Protein AF-A0ABF7PLX3-F1 (afdb_monomer_lite)

Structure (mmCIF, N/CA/C/O backbone):
data_AF-A0ABF7PLX3-F1
#
_entry.id   AF-A0ABF7PLX3-F1
#
loop_
_atom_site.group_PDB
_atom_site.id
_atom_site.type_symbol
_atom_site.label_atom_id
_atom_site.label_alt_id
_atom_site.label_comp_id
_atom_site.label_asym_id
_atom_site.label_entity_id
_atom_site.label_seq_id
_atom_site.pdbx_PDB_ins_code
_atom_site.Cartn_x
_atom_site.Cartn_y
_atom_site.Cartn_z
_atom_site.occupancy
_atom_site.B_iso_or_equiv
_atom_site.auth_seq_id
_atom_site.auth_comp_id
_atom_site.auth_asym_id
_atom_site.auth_atom_id
_atom_site.pdbx_PDB_model_num
ATOM 1 N N . MET A 1 1 ? -15.057 -8.136 9.875 1.00 91.12 1 MET A N 1
ATOM 2 C CA . MET A 1 1 ? -14.022 -7.334 9.183 1.00 91.12 1 MET A CA 1
ATOM 3 C C . MET A 1 1 ? -14.573 -6.975 7.819 1.00 91.12 1 MET A C 1
ATOM 5 O O . MET A 1 1 ? -15.096 -7.859 7.153 1.00 91.12 1 MET A O 1
ATOM 9 N N . LYS A 1 2 ? -14.476 -5.710 7.421 1.00 95.00 2 LYS A N 1
ATOM 10 C CA . LYS A 1 2 ? -14.973 -5.171 6.157 1.00 95.00 2 LYS A CA 1
ATOM 11 C C . LYS A 1 2 ? -13.808 -4.652 5.321 1.00 95.00 2 LYS A C 1
ATOM 13 O O . LYS A 1 2 ? -13.003 -3.871 5.822 1.00 95.00 2 LYS A O 1
ATOM 18 N N . THR A 1 3 ? -13.745 -5.044 4.050 1.00 97.44 3 THR A N 1
ATOM 19 C CA . THR A 1 3 ? -12.806 -4.458 3.084 1.00 97.44 3 THR A CA 1
ATOM 20 C C . THR A 1 3 ? -13.287 -3.064 2.696 1.00 97.44 3 THR A C 1
ATOM 22 O O . THR A 1 3 ? -14.361 -2.918 2.113 1.00 97.44 3 THR A O 1
ATOM 25 N N . ILE A 1 4 ? -12.504 -2.039 3.029 1.00 97.38 4 ILE A N 1
ATOM 26 C CA . ILE A 1 4 ? -12.822 -0.631 2.720 1.00 97.38 4 ILE A CA 1
ATOM 27 C C . ILE A 1 4 ? -12.006 -0.090 1.541 1.00 97.38 4 ILE A C 1
ATOM 29 O O . ILE A 1 4 ? -12.369 0.916 0.926 1.00 97.38 4 ILE A O 1
ATOM 33 N N . TYR A 1 5 ? -10.907 -0.771 1.218 1.00 98.12 5 TYR A N 1
ATOM 34 C CA . TYR A 1 5 ? -10.045 -0.447 0.098 1.00 98.12 5 TYR A CA 1
ATOM 35 C C . TYR A 1 5 ? -9.468 -1.713 -0.530 1.00 98.12 5 TYR A C 1
ATOM 37 O O . TYR A 1 5 ? -9.002 -2.614 0.168 1.00 98.12 5 TYR A O 1
ATOM 45 N N . ASN A 1 6 ? -9.457 -1.738 -1.856 1.00 97.88 6 ASN A N 1
ATOM 46 C CA . ASN A 1 6 ? -8.856 -2.746 -2.700 1.00 97.88 6 ASN A CA 1
ATOM 47 C C . ASN A 1 6 ? -8.240 -2.065 -3.934 1.00 97.88 6 ASN A C 1
ATOM 49 O O . ASN A 1 6 ? -8.906 -1.325 -4.671 1.00 97.88 6 ASN A O 1
ATOM 53 N N . PHE A 1 7 ? -6.961 -2.337 -4.184 1.00 97.81 7 PHE A N 1
ATOM 54 C CA . PHE A 1 7 ? -6.218 -1.712 -5.274 1.00 97.81 7 PHE A CA 1
ATOM 55 C C . PHE A 1 7 ? -6.781 -2.078 -6.650 1.00 97.81 7 PHE A C 1
ATOM 57 O O . PHE A 1 7 ? -6.876 -1.220 -7.523 1.00 97.81 7 PHE A O 1
ATOM 64 N N . LYS A 1 8 ? -7.255 -3.317 -6.834 1.00 96.69 8 LYS A N 1
ATOM 65 C CA . LYS A 1 8 ? -7.877 -3.770 -8.088 1.00 96.69 8 LYS A CA 1
ATOM 66 C C . LYS A 1 8 ? -9.144 -2.981 -8.418 1.00 96.69 8 LYS A C 1
ATOM 68 O O . LYS A 1 8 ? -9.443 -2.779 -9.592 1.00 96.69 8 LYS A O 1
ATOM 73 N N . GLN A 1 9 ? -9.889 -2.534 -7.408 1.00 96.75 9 GLN A N 1
ATOM 74 C CA . GLN A 1 9 ? -11.028 -1.637 -7.605 1.00 96.75 9 GLN A CA 1
ATOM 75 C C . GLN A 1 9 ? -10.565 -0.203 -7.896 1.00 96.75 9 GLN A C 1
ATOM 77 O O . GLN A 1 9 ? -11.024 0.391 -8.869 1.00 96.75 9 GLN A O 1
ATOM 82 N N . ARG A 1 10 ? -9.588 0.310 -7.137 1.00 95.06 10 ARG A N 1
ATOM 83 C CA . ARG A 1 10 ? -9.033 1.665 -7.313 1.00 95.06 10 ARG A CA 1
ATOM 84 C C . ARG A 1 10 ? -8.562 1.916 -8.747 1.00 95.06 10 ARG A C 1
ATOM 86 O O . ARG A 1 10 ? -8.849 2.968 -9.306 1.00 95.06 10 ARG A O 1
ATOM 93 N N . ILE A 1 11 ? -7.866 0.952 -9.347 1.00 94.81 11 ILE A N 1
ATOM 94 C CA . ILE A 1 11 ? -7.341 1.087 -10.713 1.00 94.81 11 ILE A CA 1
ATOM 95 C C . ILE A 1 11 ? -8.416 1.009 -11.802 1.00 94.81 11 ILE A C 1
ATOM 97 O O . ILE A 1 11 ? -8.206 1.510 -12.902 1.00 94.81 11 ILE A O 1
ATOM 101 N N . LYS A 1 12 ? -9.564 0.383 -11.515 1.00 94.44 12 LYS A N 1
ATOM 102 C CA . LYS A 1 12 ? -10.721 0.390 -12.423 1.00 94.44 12 LYS A CA 1
ATOM 103 C C . LYS A 1 12 ? -11.435 1.739 -12.389 1.00 94.44 12 LYS A C 1
ATOM 105 O O . LYS A 1 12 ? -11.921 2.189 -13.418 1.00 94.44 12 LYS A O 1
ATOM 110 N N . GLU A 1 13 ? -11.503 2.353 -11.210 1.00 93.38 13 GLU A N 1
ATOM 111 C CA . GLU A 1 13 ? -12.145 3.653 -10.985 1.00 93.38 13 GLU A CA 1
ATOM 112 C C . GLU A 1 13 ? -11.303 4.824 -11.518 1.00 93.38 13 GLU A C 1
ATOM 114 O O . GLU A 1 13 ? -11.853 5.865 -11.861 1.00 93.38 13 GLU A O 1
ATOM 119 N N . ASP A 1 14 ? -9.982 4.658 -11.617 1.00 91.44 14 ASP A N 1
ATOM 120 C CA . ASP A 1 14 ? -9.056 5.678 -12.120 1.00 91.44 14 ASP A CA 1
ATOM 121 C C . ASP A 1 14 ? -8.019 5.071 -13.076 1.00 91.44 14 ASP A C 1
ATOM 123 O O . ASP A 1 14 ? -6.873 4.800 -12.696 1.00 91.44 14 ASP A O 1
ATOM 127 N N . PRO A 1 15 ? -8.417 4.836 -14.338 1.00 93.25 15 PRO A N 1
ATOM 128 C CA . PRO A 1 15 ? -7.517 4.300 -15.353 1.00 93.25 15 PRO A CA 1
ATOM 129 C C . PRO A 1 15 ? -6.375 5.269 -15.700 1.00 93.25 15 PRO A C 1
ATOM 131 O O . PRO A 1 15 ? -5.294 4.824 -16.089 1.00 93.25 15 PRO A O 1
ATOM 134 N N . GLU A 1 16 ? -6.568 6.581 -15.521 1.00 95.69 16 GLU A N 1
ATOM 135 C CA . GLU A 1 16 ? -5.537 7.591 -15.791 1.00 95.69 16 GLU A CA 1
ATOM 136 C C . GLU A 1 16 ? -4.351 7.482 -14.831 1.00 95.69 16 GLU A C 1
ATOM 138 O O . GLU A 1 16 ? -3.202 7.647 -15.250 1.00 95.69 16 GLU A O 1
ATOM 143 N N . TYR A 1 17 ? -4.601 7.155 -13.560 1.00 92.88 17 TYR A N 1
ATOM 144 C CA . TYR A 1 17 ? -3.542 6.849 -12.600 1.00 92.88 17 TYR A CA 1
ATOM 145 C C . TYR A 1 17 ? -2.623 5.728 -13.107 1.00 92.88 17 TYR A C 1
ATOM 147 O O . TYR A 1 17 ? -1.398 5.887 -13.118 1.00 92.88 17 TYR A O 1
ATOM 155 N N . ILE A 1 18 ? -3.201 4.622 -13.590 1.00 95.50 18 ILE A N 1
ATOM 156 C CA . ILE A 1 18 ? -2.425 3.494 -14.120 1.00 95.50 18 ILE A CA 1
ATOM 157 C C . ILE A 1 18 ? -1.713 3.860 -15.415 1.00 95.50 18 ILE A C 1
ATOM 159 O O . ILE A 1 18 ? -0.528 3.559 -15.558 1.00 95.50 18 ILE A O 1
ATOM 163 N N . ARG A 1 19 ? -2.390 4.562 -16.328 1.00 97.19 19 ARG A N 1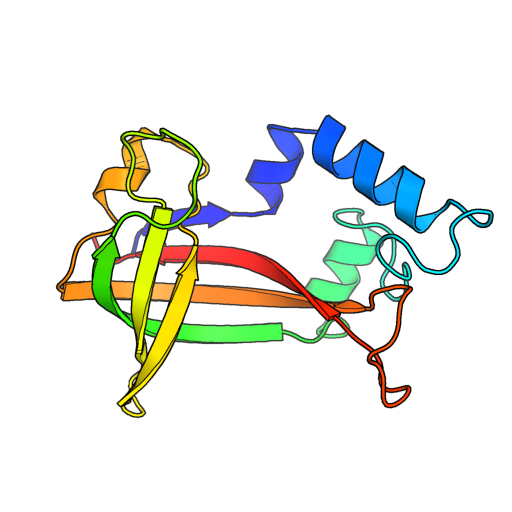
ATOM 164 C CA . ARG A 1 19 ? -1.797 5.002 -17.594 1.00 97.19 19 ARG A CA 1
ATOM 165 C C . ARG A 1 19 ? -0.533 5.833 -17.356 1.00 97.19 19 ARG A C 1
ATOM 167 O O . ARG A 1 19 ? 0.508 5.538 -17.936 1.00 97.19 19 ARG A O 1
ATOM 174 N N . LYS A 1 20 ? -0.581 6.808 -16.441 1.00 97.06 20 LYS A N 1
ATOM 175 C CA . LYS A 1 20 ? 0.583 7.638 -16.073 1.00 97.06 20 LYS A CA 1
ATOM 176 C C . LYS A 1 20 ? 1.704 6.826 -15.423 1.00 97.06 20 LYS A C 1
ATOM 178 O O . LYS A 1 20 ? 2.880 7.079 -15.693 1.00 97.06 20 LYS A O 1
ATOM 183 N N . ALA A 1 21 ? 1.362 5.855 -14.573 1.00 96.69 21 ALA A N 1
ATOM 184 C CA . ALA A 1 21 ? 2.348 4.953 -13.983 1.00 96.69 21 ALA A CA 1
ATOM 185 C C . ALA A 1 21 ? 3.062 4.128 -15.067 1.00 96.69 21 ALA A C 1
ATOM 187 O O . ALA A 1 21 ? 4.290 4.060 -15.070 1.00 96.69 21 ALA A O 1
ATOM 188 N N . HIS A 1 22 ? 2.312 3.574 -16.028 1.00 97.88 22 HIS A N 1
ATOM 189 C CA . HIS A 1 22 ? 2.859 2.822 -17.163 1.00 97.88 22 HIS A CA 1
ATOM 190 C C . HIS A 1 22 ? 3.757 3.688 -18.042 1.00 97.88 22 HIS A C 1
ATOM 192 O O . HIS A 1 22 ? 4.875 3.277 -18.349 1.00 97.88 22 HIS A O 1
ATOM 198 N N . GLU A 1 23 ? 3.318 4.899 -18.391 1.00 98.06 23 GLU A N 1
ATOM 199 C CA . GLU A 1 23 ? 4.125 5.848 -19.164 1.00 98.06 23 GLU A CA 1
ATOM 200 C C . GLU A 1 23 ? 5.463 6.127 -18.486 1.00 98.06 23 GLU A C 1
ATOM 202 O O . GLU A 1 23 ? 6.506 6.051 -19.131 1.00 98.06 23 GLU A O 1
ATOM 207 N N . LEU A 1 24 ? 5.466 6.407 -17.179 1.00 97.62 24 LEU A N 1
ATOM 208 C CA . LEU A 1 24 ? 6.709 6.640 -16.445 1.00 97.62 24 LEU A CA 1
ATOM 209 C C . LEU A 1 24 ? 7.584 5.390 -16.373 1.00 97.62 24 LEU A C 1
ATOM 211 O O . LEU A 1 24 ? 8.797 5.510 -16.539 1.00 97.62 24 LEU A O 1
ATOM 215 N N . THR A 1 25 ? 7.008 4.204 -16.175 1.00 98.12 25 THR A N 1
ATOM 216 C CA . THR A 1 25 ? 7.753 2.936 -16.169 1.00 98.12 25 THR A CA 1
ATOM 217 C C . THR A 1 25 ? 8.412 2.651 -17.516 1.00 98.12 25 THR A C 1
ATOM 219 O O . THR A 1 25 ? 9.594 2.315 -17.551 1.00 98.12 25 THR A O 1
ATOM 222 N N . LEU A 1 26 ? 7.721 2.887 -18.628 1.00 98.06 26 LEU A N 1
ATOM 223 C CA . LEU A 1 26 ? 8.256 2.653 -19.973 1.00 98.06 26 LEU A CA 1
ATOM 224 C C . LEU A 1 26 ? 9.172 3.782 -20.470 1.00 98.06 26 LEU A C 1
ATOM 226 O O . LEU A 1 26 ? 9.954 3.585 -21.397 1.00 98.06 26 LEU A O 1
ATOM 230 N N . ASN A 1 27 ? 9.121 4.964 -19.851 1.00 97.94 27 ASN A N 1
ATOM 231 C CA . ASN A 1 27 ? 9.908 6.112 -20.285 1.00 97.94 27 ASN A CA 1
ATOM 232 C C . ASN A 1 27 ? 11.412 5.928 -19.997 1.00 97.94 27 ASN A C 1
ATOM 234 O O . ASN A 1 27 ? 11.869 6.005 -18.851 1.00 97.94 27 ASN A O 1
ATOM 238 N N . THR A 1 28 ? 12.192 5.736 -21.061 1.00 96.06 28 THR A N 1
ATOM 239 C CA . THR A 1 28 ? 13.652 5.572 -21.017 1.00 96.06 28 THR A CA 1
ATOM 240 C C . THR A 1 28 ? 14.409 6.893 -20.870 1.00 96.06 28 THR A C 1
ATOM 242 O O . THR A 1 28 ? 15.511 6.901 -20.327 1.00 96.06 28 THR A O 1
ATOM 245 N N . THR A 1 29 ? 13.818 8.026 -21.266 1.00 97.88 29 THR A N 1
ATOM 246 C CA . THR A 1 29 ? 14.423 9.361 -21.100 1.00 97.88 29 THR A CA 1
ATOM 247 C C . THR A 1 29 ? 14.343 9.863 -19.657 1.00 97.88 29 THR A C 1
ATOM 249 O O . THR A 1 29 ? 15.063 10.784 -19.274 1.00 97.88 29 THR A O 1
ATOM 252 N N . LYS A 1 30 ? 13.523 9.216 -18.815 1.00 96.38 30 LYS A N 1
ATOM 253 C CA . LYS A 1 30 ? 13.437 9.442 -17.365 1.00 96.38 30 LYS A CA 1
ATOM 254 C C . LYS A 1 30 ? 13.871 8.194 -16.575 1.00 96.38 30 LYS A C 1
ATOM 256 O O . LYS A 1 30 ? 13.057 7.588 -15.876 1.00 96.38 30 LYS A O 1
ATOM 261 N N . PRO A 1 31 ? 15.165 7.822 -16.595 1.00 95.00 31 PRO A N 1
ATOM 262 C CA . PRO A 1 31 ? 15.654 6.558 -16.032 1.00 95.00 31 PRO A CA 1
ATOM 263 C C . PRO A 1 31 ? 15.615 6.488 -14.499 1.00 95.00 31 PRO A C 1
ATOM 265 O O . PRO A 1 31 ? 15.976 5.468 -13.930 1.00 95.00 31 PRO A O 1
ATOM 268 N N . LYS A 1 32 ? 15.203 7.563 -13.816 1.00 96.12 32 LYS A N 1
ATOM 269 C CA . LYS A 1 32 ? 15.086 7.642 -12.351 1.00 96.12 32 LYS A CA 1
ATOM 270 C C . LYS A 1 32 ? 13.658 7.963 -11.886 1.00 96.12 32 LYS A C 1
ATOM 272 O O . LYS A 1 32 ? 13.477 8.339 -10.734 1.00 96.12 32 LYS A O 1
ATOM 277 N N . ALA A 1 33 ? 12.652 7.878 -12.759 1.00 96.44 33 ALA A N 1
ATOM 278 C CA . ALA A 1 33 ? 11.270 8.215 -12.413 1.00 96.44 33 ALA A CA 1
ATOM 279 C C . ALA A 1 33 ? 10.311 7.051 -12.695 1.00 96.44 33 ALA A C 1
ATOM 281 O O . ALA A 1 33 ? 10.300 6.512 -13.798 1.00 96.44 33 ALA A O 1
ATOM 282 N N . GLY A 1 34 ? 9.475 6.714 -11.712 1.00 96.94 34 GLY A N 1
ATOM 283 C CA . GLY A 1 34 ? 8.500 5.625 -11.805 1.00 96.94 34 GLY A CA 1
ATOM 284 C C . GLY A 1 34 ? 9.036 4.269 -11.342 1.00 96.94 34 GLY A C 1
ATOM 285 O O . GLY A 1 34 ? 10.126 4.168 -10.768 1.00 96.94 34 GLY A O 1
ATOM 286 N N . LEU A 1 35 ? 8.234 3.231 -11.584 1.00 98.38 35 LEU A N 1
ATOM 287 C CA . LEU A 1 35 ? 8.560 1.845 -11.246 1.00 98.38 35 LEU A CA 1
ATOM 288 C C . LEU A 1 35 ? 9.516 1.251 -12.275 1.00 98.38 35 LEU A C 1
ATOM 290 O O . LEU A 1 35 ? 9.517 1.651 -13.442 1.00 98.38 35 LEU A O 1
ATOM 294 N N . LYS A 1 36 ? 10.308 0.274 -11.842 1.00 97.81 36 LYS A N 1
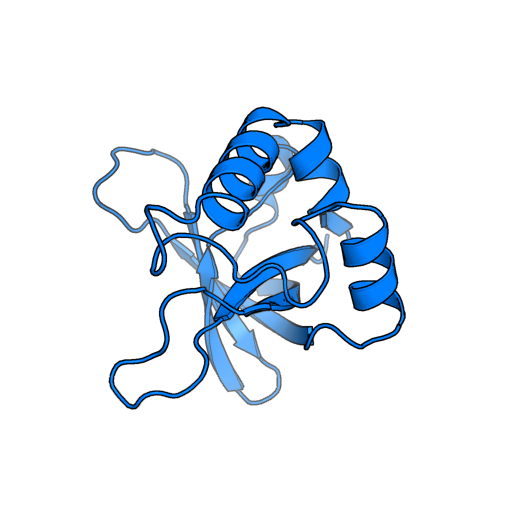ATOM 295 C CA . LYS A 1 36 ? 11.296 -0.420 -12.668 1.00 97.81 36 LYS A CA 1
ATOM 296 C C . LYS A 1 36 ? 10.654 -1.380 -13.673 1.00 97.81 36 LYS A C 1
ATOM 298 O O . LYS A 1 36 ? 11.269 -1.659 -14.694 1.00 97.81 36 LYS A O 1
ATOM 303 N N . GLY A 1 37 ? 9.436 -1.858 -13.396 1.00 97.69 37 GLY A N 1
ATOM 304 C CA . GLY A 1 37 ? 8.742 -2.849 -14.227 1.00 97.69 37 GLY A CA 1
ATOM 305 C C . GLY A 1 37 ? 9.260 -4.278 -14.040 1.00 97.69 37 GLY A C 1
ATOM 306 O O . GLY A 1 37 ? 9.004 -5.127 -14.883 1.00 97.69 37 GLY A O 1
ATOM 307 N N . THR A 1 38 ? 9.990 -4.548 -12.948 1.00 98.12 38 THR A N 1
ATOM 308 C CA . THR A 1 38 ? 10.590 -5.860 -12.635 1.00 98.12 38 THR A CA 1
ATOM 309 C C . THR A 1 38 ? 9.570 -6.999 -12.639 1.00 98.12 38 THR A C 1
ATOM 311 O O . THR A 1 38 ? 9.914 -8.119 -12.994 1.00 98.12 38 THR A O 1
ATOM 314 N N . TYR A 1 39 ? 8.332 -6.707 -12.241 1.00 98.44 39 TYR A N 1
ATOM 315 C CA . TYR A 1 39 ? 7.251 -7.681 -12.100 1.00 98.44 39 TYR A CA 1
ATOM 316 C C . TYR A 1 39 ? 6.125 -7.452 -13.118 1.00 98.44 39 TYR A C 1
ATOM 318 O O . TYR A 1 39 ? 4.984 -7.829 -12.872 1.00 98.44 39 TYR A O 1
ATOM 326 N N . GLY A 1 40 ? 6.427 -6.792 -14.238 1.00 98.31 40 GLY A N 1
ATOM 327 C CA . GLY A 1 40 ? 5.435 -6.300 -15.192 1.00 98.31 40 GLY A CA 1
ATOM 328 C C . GLY A 1 40 ? 4.950 -4.884 -14.866 1.00 98.31 40 GLY A C 1
ATOM 329 O O . GLY A 1 40 ? 5.368 -4.248 -13.895 1.00 98.31 40 GLY A O 1
ATOM 330 N N . LEU A 1 41 ? 4.064 -4.354 -15.712 1.00 98.25 41 LEU A N 1
ATOM 331 C CA . LEU A 1 41 ? 3.477 -3.026 -15.516 1.00 98.25 41 LEU A CA 1
ATOM 332 C C . LEU A 1 41 ? 2.445 -3.047 -14.383 1.00 98.25 41 LEU A C 1
ATOM 334 O O . LEU A 1 41 ? 1.641 -3.974 -14.308 1.00 98.25 41 LEU A O 1
ATOM 338 N N . LEU A 1 42 ? 2.415 -2.005 -13.546 1.00 98.00 42 LEU A N 1
ATOM 339 C CA . LEU A 1 42 ? 1.526 -1.913 -12.381 1.00 98.00 42 LEU A CA 1
ATOM 340 C C . LEU A 1 42 ? 0.071 -2.258 -12.729 1.00 98.00 42 LEU A C 1
ATOM 342 O O . LEU A 1 42 ? -0.539 -1.615 -13.583 1.00 98.00 42 LEU A O 1
ATOM 346 N N . GLY A 1 43 ? -0.493 -3.266 -12.065 1.00 96.31 43 GLY A N 1
ATOM 347 C CA . GLY A 1 43 ? -1.880 -3.690 -12.272 1.00 96.31 43 GLY A CA 1
ATOM 348 C C . GLY A 1 43 ? -2.160 -4.439 -13.584 1.00 96.31 43 GLY A C 1
ATOM 349 O O . GLY A 1 43 ? -3.321 -4.758 -13.848 1.00 96.31 43 GLY A O 1
ATOM 350 N N . SER A 1 44 ? -1.141 -4.739 -14.397 1.00 97.50 44 SER A N 1
ATOM 351 C CA . SER A 1 44 ? -1.258 -5.661 -15.537 1.00 97.50 44 SER A CA 1
ATOM 352 C C . SER A 1 44 ? -1.459 -7.108 -15.073 1.00 97.50 44 SER A C 1
ATOM 354 O O . SER A 1 44 ? -1.241 -7.427 -13.905 1.00 97.50 44 SER A O 1
ATOM 356 N N . LYS A 1 45 ? -1.857 -8.004 -15.990 1.00 97.81 45 LYS A N 1
ATOM 357 C CA . LYS A 1 45 ? -1.997 -9.436 -15.676 1.00 97.81 45 LYS A CA 1
ATOM 358 C C . LYS A 1 45 ? -0.700 -10.014 -15.102 1.00 97.81 45 LYS A C 1
ATOM 360 O O . LYS A 1 45 ? -0.748 -10.648 -14.062 1.00 97.81 45 LYS A O 1
ATOM 365 N N . GLU A 1 46 ? 0.432 -9.743 -15.744 1.00 98.56 46 GLU A N 1
ATOM 366 C CA . GL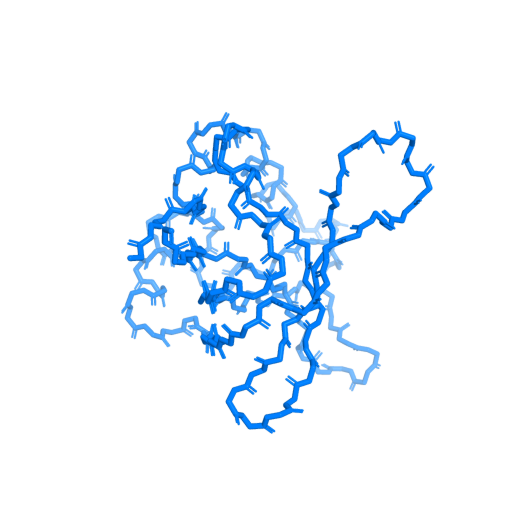U A 1 46 ? 1.750 -10.196 -15.285 1.00 98.56 46 GLU A CA 1
ATOM 367 C C . GLU A 1 46 ? 2.057 -9.720 -13.859 1.00 98.56 46 GLU A C 1
ATOM 369 O O . GLU A 1 46 ? 2.531 -10.491 -13.029 1.00 98.56 46 GLU A O 1
ATOM 374 N N . TRP A 1 47 ? 1.718 -8.468 -13.547 1.00 98.50 47 TRP A N 1
ATOM 375 C CA . TRP A 1 47 ? 1.898 -7.918 -12.206 1.00 98.50 47 TRP A CA 1
ATOM 376 C C . TRP A 1 47 ? 1.025 -8.614 -11.162 1.00 98.50 47 TRP A C 1
ATOM 378 O O . TRP A 1 47 ? 1.509 -8.940 -10.082 1.00 98.50 47 TRP A O 1
ATOM 388 N N . TRP A 1 48 ? -0.240 -8.900 -11.486 1.00 98.12 48 TRP A N 1
ATOM 389 C CA . TRP A 1 48 ? -1.115 -9.670 -10.599 1.00 98.12 48 TRP A CA 1
ATOM 390 C C . TRP A 1 48 ? -0.640 -11.114 -10.428 1.00 98.12 48 TRP A C 1
ATOM 392 O O . TRP A 1 48 ? -0.578 -11.580 -9.296 1.00 98.12 48 TRP A O 1
ATOM 402 N N . ASP A 1 49 ? -0.230 -11.784 -11.507 1.00 98.56 49 ASP A N 1
ATOM 403 C CA . ASP A 1 49 ? 0.310 -13.145 -11.446 1.00 98.56 49 ASP A CA 1
ATOM 404 C C . ASP A 1 49 ? 1.555 -13.196 -10.530 1.00 98.56 49 ASP A C 1
ATOM 406 O O . ASP A 1 49 ? 1.685 -14.099 -9.704 1.00 98.56 49 ASP A O 1
ATOM 410 N N . ASN A 1 50 ? 2.445 -12.196 -10.625 1.00 98.62 50 ASN A N 1
ATOM 411 C CA . ASN A 1 50 ? 3.633 -12.064 -9.770 1.00 98.62 50 ASN A CA 1
ATOM 412 C C . ASN 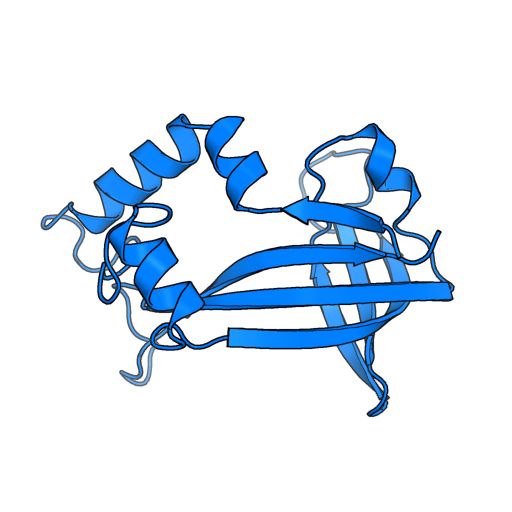A 1 50 ? 3.315 -11.691 -8.314 1.00 98.62 50 ASN A C 1
ATOM 414 O O . ASN A 1 50 ? 4.092 -12.001 -7.408 1.00 98.62 50 ASN A O 1
ATOM 418 N N . LEU A 1 51 ? 2.195 -11.013 -8.063 1.00 97.81 51 LEU A N 1
ATOM 419 C CA . LEU A 1 51 ? 1.722 -10.762 -6.703 1.00 97.81 51 LEU A CA 1
ATOM 420 C C . LEU A 1 51 ? 1.168 -12.050 -6.081 1.00 97.81 51 LEU A C 1
ATOM 422 O O . LEU A 1 51 ? 1.503 -12.389 -4.948 1.00 97.81 51 LEU A O 1
ATOM 426 N N . GLU A 1 52 ? 0.344 -12.777 -6.836 1.00 97.56 52 GLU A N 1
ATOM 427 C CA . GLU A 1 52 ? -0.340 -13.997 -6.400 1.00 97.56 52 GLU A CA 1
ATOM 428 C C . GLU A 1 52 ? 0.631 -15.165 -6.181 1.00 97.56 52 GLU A C 1
ATOM 430 O O . GLU A 1 52 ? 0.469 -15.930 -5.232 1.00 97.56 52 GLU A O 1
ATOM 435 N N . ASN A 1 53 ? 1.678 -15.281 -7.003 1.00 97.31 53 ASN A N 1
ATOM 436 C CA . ASN A 1 53 ? 2.702 -16.320 -6.857 1.00 97.31 53 ASN A CA 1
ATOM 437 C C . ASN A 1 53 ? 3.788 -15.991 -5.806 1.00 97.31 53 ASN A C 1
ATOM 439 O O . ASN A 1 53 ? 4.676 -16.810 -5.572 1.00 97.31 53 ASN A O 1
ATOM 443 N N . GLY A 1 54 ? 3.736 -14.804 -5.187 1.00 97.00 54 GLY A N 1
ATOM 444 C CA . GLY A 1 54 ? 4.685 -14.368 -4.159 1.00 97.00 54 GLY A CA 1
ATOM 445 C C . GLY A 1 54 ? 6.019 -13.810 -4.672 1.00 97.00 54 GLY A C 1
ATOM 446 O O . GLY A 1 54 ? 6.920 -13.588 -3.865 1.00 97.00 54 GLY A O 1
ATOM 447 N N . SER A 1 55 ? 6.168 -13.560 -5.977 1.00 98.31 55 SER A N 1
ATOM 448 C CA . SER A 1 55 ? 7.389 -12.970 -6.552 1.00 98.31 55 SER A CA 1
ATOM 449 C C . SER A 1 55 ? 7.560 -11.497 -6.180 1.00 98.31 55 SER A C 1
ATOM 451 O O . SER A 1 55 ? 8.687 -11.043 -5.969 1.00 98.31 55 SER A O 1
ATOM 453 N N . ILE A 1 56 ? 6.456 -10.747 -6.082 1.00 98.44 56 ILE A N 1
ATOM 454 C CA . ILE A 1 56 ? 6.460 -9.393 -5.519 1.00 98.44 56 ILE A CA 1
ATOM 455 C C . ILE A 1 56 ? 6.544 -9.507 -3.989 1.00 98.44 56 ILE A C 1
ATOM 457 O O . ILE A 1 56 ? 5.678 -10.152 -3.388 1.00 98.44 56 ILE A O 1
ATOM 461 N N . PRO A 1 57 ? 7.526 -8.858 -3.328 1.00 98.31 57 PRO A N 1
ATOM 462 C CA . PRO A 1 57 ? 7.587 -8.830 -1.876 1.00 98.31 57 PRO A CA 1
ATOM 463 C C . PRO A 1 57 ? 6.326 -8.192 -1.293 1.00 98.31 57 PRO A C 1
ATOM 465 O O . PRO A 1 57 ? 5.870 -7.142 -1.753 1.00 98.31 57 PRO A O 1
ATOM 468 N N . GLN A 1 58 ? 5.779 -8.815 -0.254 1.00 98.19 58 GLN A N 1
ATOM 469 C CA . GLN A 1 58 ? 4.548 -8.384 0.400 1.00 98.19 58 GLN A CA 1
ATOM 470 C C . GLN A 1 58 ? 4.749 -8.254 1.906 1.00 98.19 58 GLN A C 1
ATOM 472 O O . GLN A 1 58 ? 5.606 -8.907 2.502 1.00 98.19 58 GLN A O 1
ATOM 477 N N . LYS A 1 59 ? 3.942 -7.400 2.533 1.00 97.12 59 LYS A N 1
ATOM 478 C CA . LYS A 1 59 ? 3.853 -7.294 3.991 1.00 97.12 59 LYS A CA 1
ATOM 479 C C . LYS A 1 59 ? 2.403 -7.110 4.383 1.00 97.12 59 LYS A C 1
ATOM 481 O O . LYS A 1 59 ? 1.702 -6.305 3.782 1.00 97.12 59 LYS A O 1
ATOM 486 N N . GLU A 1 60 ? 1.995 -7.797 5.433 1.00 97.06 60 GLU A N 1
ATOM 487 C CA . GLU A 1 60 ? 0.746 -7.521 6.124 1.00 97.06 60 GLU A CA 1
ATOM 488 C C . GLU A 1 60 ? 1.063 -6.911 7.490 1.00 97.06 60 GLU A C 1
ATOM 490 O O . GLU A 1 60 ? 2.002 -7.336 8.169 1.00 97.06 60 GLU A O 1
ATOM 495 N N . ILE A 1 61 ? 0.307 -5.888 7.881 1.00 96.75 61 ILE A N 1
ATOM 496 C CA . ILE A 1 61 ? 0.273 -5.420 9.266 1.00 96.75 61 ILE A CA 1
ATOM 497 C C . ILE A 1 61 ? -1.149 -5.530 9.786 1.00 96.75 61 ILE A C 1
ATOM 499 O O . ILE A 1 61 ? -2.096 -5.200 9.076 1.00 96.75 61 ILE A O 1
ATOM 503 N N . SER A 1 62 ? -1.272 -5.939 11.042 1.00 97.38 62 SER A N 1
ATOM 504 C CA . SER A 1 62 ? -2.531 -5.973 11.774 1.00 97.38 62 SER A CA 1
ATOM 505 C C . SER A 1 62 ? -2.349 -5.281 13.118 1.00 97.38 62 SER A C 1
ATOM 507 O O . SER A 1 62 ? -1.294 -5.385 13.752 1.00 97.38 62 SER A O 1
ATOM 509 N N . GLY A 1 63 ? -3.359 -4.528 13.541 1.00 97.56 63 GLY A N 1
ATOM 510 C CA . GLY A 1 63 ? -3.268 -3.733 14.756 1.00 97.56 63 GLY A CA 1
ATOM 511 C C . GLY A 1 63 ? -4.557 -3.016 15.119 1.00 97.56 63 GLY A C 1
ATOM 512 O O . GLY A 1 63 ? -5.641 -3.326 14.626 1.00 97.56 63 GLY A O 1
ATOM 513 N N . THR A 1 64 ? -4.428 -2.057 16.028 1.00 98.25 64 THR A N 1
ATOM 514 C CA . THR A 1 64 ? -5.531 -1.206 16.486 1.00 98.25 64 THR A CA 1
ATOM 515 C C . THR A 1 64 ? -5.233 0.235 16.118 1.00 98.25 64 THR A C 1
ATOM 517 O O . THR A 1 64 ? -4.139 0.724 16.408 1.00 98.25 64 THR A O 1
ATOM 520 N N . ILE A 1 65 ? -6.202 0.923 15.519 1.00 98.31 65 ILE A N 1
ATOM 521 C CA . ILE A 1 65 ? -6.094 2.357 15.255 1.00 98.31 65 ILE A CA 1
ATOM 522 C C . ILE A 1 65 ? -6.047 3.082 16.601 1.00 98.31 65 ILE A C 1
ATOM 524 O O . ILE A 1 65 ? -6.941 2.933 17.433 1.00 98.31 65 ILE A O 1
ATOM 528 N N . LYS A 1 66 ? -4.991 3.857 16.839 1.00 98.12 66 LYS A N 1
ATOM 529 C CA . LYS A 1 66 ? -4.828 4.670 18.052 1.00 98.12 66 LYS A CA 1
ATOM 530 C C . LYS A 1 66 ? -5.262 6.105 17.840 1.00 98.12 66 LYS A C 1
ATOM 532 O O . LYS A 1 66 ? -5.802 6.714 18.758 1.00 98.12 66 LYS A O 1
ATOM 537 N N . LYS A 1 67 ? -5.000 6.640 16.650 1.00 97.00 67 LYS A N 1
ATOM 538 C CA . LYS A 1 67 ? -5.308 8.020 16.285 1.00 97.00 67 LYS A CA 1
ATOM 539 C C . LYS A 1 67 ? -5.731 8.090 14.831 1.00 97.00 67 LYS A C 1
ATOM 541 O O . LYS A 1 67 ? -5.219 7.343 14.001 1.00 97.00 67 LYS A O 1
ATOM 546 N N . VAL A 1 68 ? -6.625 9.030 14.563 1.00 96.06 68 VAL A N 1
ATOM 547 C CA . VAL A 1 68 ? -7.056 9.453 13.233 1.00 96.06 68 VAL A CA 1
ATOM 548 C C . VAL A 1 68 ? -6.922 10.967 13.229 1.00 96.06 68 VAL A C 1
ATOM 550 O O . VAL A 1 68 ? -7.409 11.623 14.149 1.00 96.06 68 VAL A O 1
ATOM 553 N N . TYR A 1 69 ? -6.165 11.511 12.285 1.00 94.25 69 TYR A N 1
ATOM 554 C CA . TYR A 1 69 ? -5.808 12.924 12.279 1.00 94.25 69 TYR A CA 1
ATOM 555 C C . TYR A 1 69 ? -5.510 13.426 10.865 1.00 94.25 69 TYR A C 1
ATOM 557 O O . TYR A 1 69 ? -5.378 12.657 9.912 1.00 94.25 69 TYR A O 1
ATOM 565 N N . LEU A 1 70 ? -5.469 14.748 10.728 1.00 91.81 70 LEU A N 1
ATOM 566 C CA . LEU A 1 70 ? -5.154 15.431 9.484 1.00 91.81 70 LEU A CA 1
ATOM 567 C C . LEU A 1 70 ? -3.676 15.827 9.489 1.00 91.81 70 LEU A C 1
ATOM 569 O O . LEU A 1 70 ? -3.169 16.369 10.471 1.00 91.81 70 LEU A O 1
ATOM 573 N N . THR A 1 71 ? -2.994 15.566 8.380 1.00 88.50 71 THR A N 1
ATOM 574 C CA . THR A 1 71 ? -1.621 16.014 8.117 1.00 88.50 71 THR A CA 1
ATOM 575 C C . THR A 1 71 ? -1.509 16.579 6.707 1.00 88.50 71 THR A C 1
ATOM 577 O O . THR A 1 71 ? -2.278 16.199 5.832 1.00 88.50 71 THR A O 1
ATOM 580 N N . GLY A 1 72 ? -0.516 17.430 6.458 1.00 82.56 72 GLY A N 1
ATOM 581 C CA . GLY A 1 72 ? -0.313 18.063 5.153 1.00 82.56 72 GLY A CA 1
ATOM 582 C C . GLY A 1 72 ? -0.750 19.526 5.138 1.00 82.56 72 GLY A C 1
ATOM 583 O O . GLY A 1 72 ? -1.348 20.018 6.090 1.00 82.56 72 GLY A O 1
ATOM 584 N N . GLN A 1 73 ? -0.365 20.231 4.075 1.00 75.12 73 GLN A N 1
ATOM 585 C CA . GLN A 1 73 ? -0.672 21.654 3.876 1.00 75.12 73 GLN A CA 1
ATOM 586 C C . GLN A 1 73 ? -1.899 21.874 2.984 1.00 75.12 73 GLN A C 1
ATOM 588 O O . GLN A 1 73 ? -2.316 23.012 2.781 1.00 75.12 73 GLN A O 1
ATOM 593 N N . ASP A 1 74 ? -2.468 20.795 2.451 1.00 64.75 74 ASP A N 1
ATOM 594 C CA . ASP A 1 74 ? -3.683 20.858 1.658 1.00 64.75 74 ASP A CA 1
ATOM 595 C C . ASP A 1 74 ? -4.860 21.124 2.604 1.00 64.75 74 ASP A C 1
ATOM 597 O O . ASP A 1 74 ? -5.049 20.402 3.584 1.00 64.75 74 ASP A O 1
ATOM 601 N N . ASN A 1 75 ? -5.641 22.172 2.326 1.00 57.31 75 ASN A N 1
ATOM 602 C CA . ASN A 1 75 ? -6.839 22.548 3.087 1.00 57.31 75 ASN A CA 1
ATOM 603 C C . ASN A 1 75 ? -7.980 21.541 2.850 1.00 57.31 75 ASN A C 1
ATOM 605 O O . ASN A 1 75 ? -9.024 21.883 2.296 1.00 57.31 75 ASN A O 1
ATOM 609 N N . THR A 1 76 ? -7.772 20.280 3.217 1.00 65.31 76 THR A N 1
ATOM 610 C CA . THR A 1 76 ? -8.812 19.254 3.212 1.00 65.31 76 THR A CA 1
ATOM 611 C C . THR A 1 76 ? -9.467 19.204 4.585 1.00 65.31 76 THR A C 1
ATOM 613 O O . THR A 1 76 ? -8.767 19.132 5.591 1.00 65.31 76 THR A O 1
ATOM 616 N N . GLU A 1 77 ? -10.797 19.186 4.640 1.00 64.50 77 GLU A N 1
ATOM 617 C CA . GLU A 1 77 ? -11.534 19.010 5.904 1.00 64.50 77 GLU A CA 1
ATOM 618 C C . GLU A 1 77 ? -11.526 17.548 6.399 1.00 64.50 77 GLU A C 1
ATOM 620 O O . GLU A 1 77 ? -11.868 17.275 7.548 1.00 64.50 77 GLU A O 1
ATOM 625 N N . ASP A 1 78 ? -11.085 16.604 5.561 1.00 78.50 78 ASP A N 1
ATOM 626 C CA . ASP A 1 78 ? -11.100 15.172 5.862 1.00 78.50 78 ASP A CA 1
ATOM 627 C C . ASP A 1 78 ? -9.796 14.686 6.506 1.00 78.50 78 ASP A C 1
ATOM 629 O O . ASP A 1 78 ? -8.707 14.887 5.968 1.00 78.50 78 ASP A O 1
ATOM 633 N N . PHE A 1 79 ? -9.903 13.933 7.606 1.00 85.38 79 PHE A N 1
ATOM 634 C CA . PHE A 1 79 ? -8.766 13.203 8.169 1.00 85.38 79 PHE A CA 1
ATOM 635 C C . PHE A 1 79 ? -8.120 12.292 7.119 1.00 85.38 79 PHE A C 1
ATOM 637 O O . PHE A 1 79 ? -8.806 11.539 6.418 1.00 85.38 79 PHE A O 1
ATOM 644 N N . ASN A 1 80 ? -6.790 12.330 7.040 1.00 91.56 80 ASN A N 1
ATOM 645 C CA . ASN A 1 80 ? -6.043 11.620 6.008 1.00 91.56 80 ASN A CA 1
ATOM 646 C C . ASN A 1 80 ? -4.967 10.671 6.541 1.00 91.56 80 ASN A C 1
ATOM 648 O O . ASN A 1 80 ? -4.442 9.893 5.745 1.00 91.56 80 ASN A O 1
ATOM 652 N N . THR A 1 81 ? -4.715 10.657 7.850 1.00 95.38 81 THR A N 1
ATOM 653 C CA . THR A 1 81 ? -3.632 9.888 8.468 1.00 95.38 81 THR A CA 1
ATOM 654 C C . THR A 1 81 ? -4.114 9.138 9.703 1.00 95.38 81 THR A C 1
ATOM 656 O O . THR A 1 81 ? -4.960 9.616 10.462 1.00 95.38 81 THR A O 1
ATOM 659 N N . ILE A 1 82 ? -3.558 7.945 9.910 1.00 97.06 82 ILE A N 1
ATOM 660 C CA . ILE A 1 82 ? -3.797 7.110 11.084 1.00 97.06 82 ILE A CA 1
ATOM 661 C C . ILE A 1 82 ? -2.494 6.618 11.702 1.00 97.06 82 ILE A C 1
ATOM 663 O O . ILE A 1 82 ? -1.526 6.336 10.997 1.00 97.06 82 ILE A O 1
ATOM 667 N N . ASP A 1 83 ? -2.519 6.436 13.021 1.00 98.06 83 ASP A N 1
ATOM 668 C CA . ASP A 1 83 ? -1.502 5.673 13.744 1.00 98.06 83 ASP A CA 1
ATOM 669 C C . ASP A 1 83 ? -2.086 4.326 14.178 1.00 98.06 83 ASP A C 1
ATOM 671 O O . ASP A 1 83 ? -3.172 4.258 14.761 1.00 98.06 83 ASP A O 1
ATOM 675 N N . ILE A 1 84 ? -1.344 3.254 13.924 1.00 98.31 84 ILE A N 1
ATO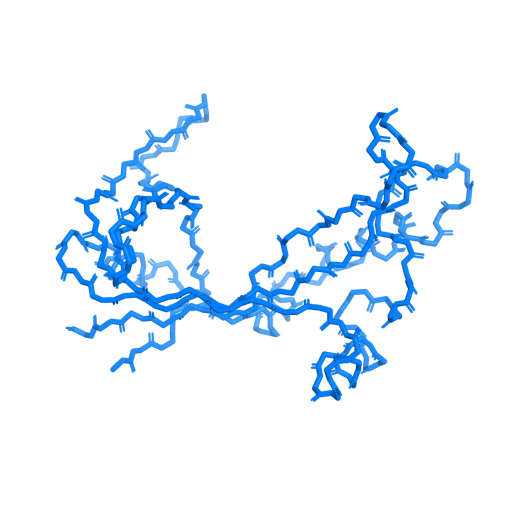M 676 C CA . ILE A 1 84 ? -1.723 1.866 14.180 1.00 98.31 84 ILE A CA 1
ATOM 677 C C . ILE A 1 84 ? -0.726 1.280 15.171 1.00 98.31 84 ILE A C 1
ATOM 679 O O . ILE A 1 84 ? 0.472 1.240 14.902 1.00 98.31 84 ILE A O 1
ATOM 683 N N . GLU A 1 85 ? -1.207 0.781 16.304 1.00 98.38 85 GLU A N 1
ATOM 684 C CA . GLU A 1 85 ? -0.391 -0.047 17.191 1.00 98.38 85 GLU A CA 1
ATOM 685 C C . GLU A 1 85 ? -0.581 -1.515 16.813 1.00 98.38 85 GLU A C 1
ATOM 687 O O . GLU A 1 85 ? -1.687 -2.059 16.899 1.00 98.38 85 GLU A O 1
ATOM 692 N N . THR A 1 86 ? 0.503 -2.141 16.370 1.00 96.19 86 THR A N 1
ATOM 693 C CA . THR A 1 86 ? 0.555 -3.576 16.064 1.00 96.19 86 THR A CA 1
ATOM 694 C C . THR A 1 86 ? 0.575 -4.420 17.340 1.00 96.19 86 THR A C 1
ATOM 696 O O . THR A 1 86 ? 0.855 -3.916 18.427 1.00 96.19 86 THR A O 1
ATOM 699 N N . GLU A 1 87 ? 0.334 -5.728 17.222 1.00 89.56 87 GLU A N 1
ATOM 700 C CA . GLU A 1 87 ? 0.381 -6.664 18.363 1.00 89.56 87 GLU A CA 1
ATOM 701 C C . GLU A 1 87 ? 1.731 -6.645 19.100 1.00 89.56 87 GLU A C 1
ATOM 703 O O . GLU A 1 87 ? 1.781 -6.740 20.326 1.00 89.56 87 GLU A O 1
ATOM 708 N N . ASN A 1 88 ? 2.820 -6.389 18.370 1.00 91.81 88 ASN A N 1
ATOM 709 C CA . ASN A 1 88 ? 4.171 -6.243 18.917 1.00 91.81 88 ASN A CA 1
ATOM 710 C C . ASN A 1 88 ? 4.440 -4.847 19.511 1.00 91.81 88 ASN A C 1
ATOM 712 O O . ASN A 1 88 ? 5.596 -4.455 19.667 1.00 91.81 88 ASN A O 1
ATOM 716 N N . LYS A 1 89 ? 3.391 -4.062 19.797 1.00 92.19 89 LYS A N 1
ATOM 717 C CA . LYS A 1 89 ? 3.453 -2.695 20.351 1.00 92.19 89 LYS A CA 1
ATOM 718 C C . LYS A 1 89 ? 4.268 -1.707 19.510 1.00 92.19 89 LYS A C 1
ATOM 720 O O . LYS A 1 89 ? 4.698 -0.668 20.002 1.00 92.19 89 LYS A O 1
ATOM 725 N N . THR A 1 90 ? 4.484 -2.015 18.233 1.00 95.00 90 THR A N 1
ATOM 726 C CA . THR A 1 90 ? 5.107 -1.081 17.292 1.00 95.00 90 THR A CA 1
ATOM 727 C C . THR A 1 90 ? 4.043 -0.144 16.748 1.00 95.00 90 THR A C 1
ATOM 729 O O . THR A 1 90 ? 2.989 -0.612 16.305 1.00 95.00 90 THR A O 1
ATOM 732 N N . LEU A 1 91 ? 4.340 1.155 16.760 1.00 96.25 91 LEU A N 1
ATOM 733 C CA . LEU A 1 91 ? 3.507 2.188 16.159 1.00 96.25 91 LEU A CA 1
ATOM 734 C C . LEU A 1 91 ? 3.855 2.336 14.672 1.00 96.25 91 LEU A C 1
ATOM 736 O O . LEU A 1 91 ? 5.022 2.488 14.311 1.00 96.25 91 LEU A O 1
ATOM 740 N N . CYS A 1 92 ? 2.847 2.284 13.810 1.00 95.88 92 CYS A N 1
ATOM 741 C CA . CYS A 1 92 ? 2.972 2.487 12.372 1.00 95.88 92 CYS A CA 1
ATOM 742 C C . CYS A 1 92 ? 2.030 3.606 11.931 1.00 95.88 92 CYS A C 1
ATOM 744 O O . CYS A 1 92 ? 0.845 3.558 12.247 1.00 95.8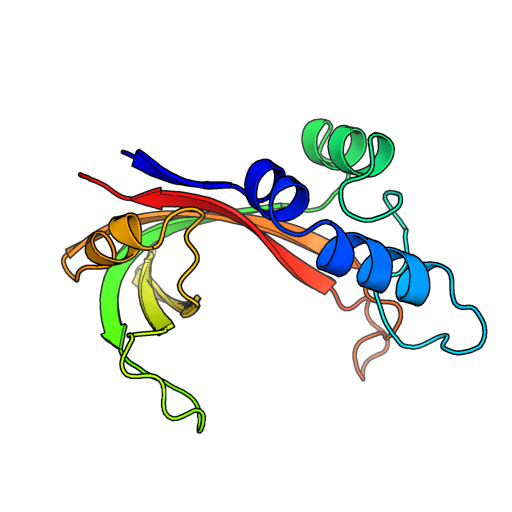8 92 CYS A O 1
ATOM 746 N N . THR A 1 93 ? 2.538 4.571 11.172 1.00 96.62 93 THR A N 1
ATOM 747 C CA . THR A 1 93 ? 1.726 5.648 10.593 1.00 96.62 93 THR A CA 1
ATOM 748 C C . THR A 1 93 ? 1.431 5.346 9.128 1.00 96.62 93 THR A C 1
ATOM 750 O O . THR A 1 93 ? 2.326 4.936 8.383 1.00 96.62 93 THR A O 1
ATOM 753 N N . GLU A 1 94 ? 0.184 5.546 8.708 1.00 96.44 94 GLU A N 1
ATOM 754 C CA . GLU A 1 94 ? -0.256 5.317 7.332 1.00 96.44 94 GLU A CA 1
ATOM 755 C C . GLU A 1 94 ? -1.306 6.345 6.897 1.00 96.44 94 GLU A C 1
ATOM 757 O O . GLU A 1 94 ? -2.049 6.881 7.718 1.00 96.44 94 GLU A O 1
ATOM 762 N N . GLY A 1 95 ? -1.386 6.594 5.588 1.00 94.56 95 GLY A N 1
ATOM 763 C CA . GLY A 1 95 ? -2.507 7.325 5.006 1.00 94.56 95 GLY A CA 1
ATOM 764 C C . GLY A 1 95 ? -3.818 6.530 5.057 1.00 94.56 95 GLY A C 1
ATOM 765 O O . GLY A 1 95 ? -3.831 5.301 5.154 1.00 94.56 95 GLY A O 1
ATOM 766 N N . THR A 1 96 ? -4.941 7.232 4.951 1.00 94.44 96 THR A N 1
ATOM 767 C CA . THR A 1 96 ? -6.268 6.617 4.799 1.00 94.44 96 THR A CA 1
ATOM 768 C C . THR A 1 96 ? -6.594 6.388 3.326 1.00 94.44 96 THR A C 1
ATOM 770 O O . THR A 1 96 ? -6.380 7.258 2.481 1.00 94.44 96 THR A O 1
ATOM 773 N N . TYR A 1 97 ? -7.149 5.219 3.012 1.00 94.94 97 TYR A N 1
ATOM 774 C CA . TYR A 1 97 ? -7.534 4.841 1.656 1.00 94.94 97 TYR A CA 1
ATOM 775 C C . TYR A 1 97 ? -8.921 4.211 1.692 1.00 94.94 97 TYR A C 1
ATOM 777 O O . TYR A 1 97 ? -9.210 3.369 2.537 1.00 94.94 97 TYR A O 1
ATOM 785 N N . THR A 1 98 ? -9.788 4.597 0.760 1.00 95.25 98 THR A N 1
ATOM 786 C CA . THR A 1 98 ? -11.111 3.982 0.595 1.00 95.25 98 THR A CA 1
ATOM 787 C C . THR A 1 98 ? -11.448 3.911 -0.887 1.00 95.25 98 THR A C 1
ATOM 789 O O . THR A 1 98 ? -11.050 4.800 -1.638 1.00 95.25 98 THR A O 1
ATOM 792 N N . ASN A 1 99 ? -12.168 2.875 -1.327 1.00 95.50 99 ASN A N 1
ATOM 793 C CA . ASN A 1 99 ? -12.804 2.915 -2.653 1.00 95.50 99 ASN A CA 1
ATOM 794 C C . ASN A 1 99 ? -14.109 3.722 -2.633 1.00 95.50 99 ASN A C 1
ATOM 796 O O . ASN A 1 99 ? -14.540 4.239 -3.656 1.00 95.50 99 ASN A O 1
ATOM 800 N N . LYS A 1 100 ? -14.753 3.837 -1.464 1.00 93.31 100 LYS A N 1
ATOM 801 C CA . LYS A 1 100 ? -15.998 4.587 -1.274 1.00 93.31 100 LYS A CA 1
ATOM 802 C C . LYS A 1 100 ? -15.813 5.612 -0.168 1.00 93.31 100 LYS A C 1
ATOM 804 O O . LYS A 1 100 ? -15.527 5.237 0.965 1.00 93.31 100 LYS A O 1
ATOM 809 N N . ASN A 1 101 ? -16.095 6.882 -0.451 1.00 89.69 101 ASN A N 1
ATOM 810 C CA . ASN A 1 101 ? -15.991 7.950 0.551 1.00 89.69 101 ASN A CA 1
ATOM 811 C C . ASN A 1 101 ? -16.823 7.669 1.815 1.00 89.69 101 ASN A C 1
ATOM 813 O O . ASN A 1 101 ? -16.401 8.000 2.918 1.00 89.69 101 ASN A O 1
ATOM 817 N N . THR A 1 102 ? -17.964 6.983 1.686 1.00 92.12 102 THR A N 1
ATOM 818 C CA . THR A 1 102 ? -18.809 6.583 2.826 1.00 92.12 102 THR A CA 1
ATOM 819 C C . THR A 1 102 ? -18.127 5.633 3.809 1.00 92.12 102 THR A C 1
ATOM 821 O O . THR A 1 102 ? -18.610 5.483 4.928 1.00 92.12 102 THR A O 1
ATOM 824 N N . ASP A 1 103 ? -17.044 4.968 3.402 1.00 94.31 103 ASP A N 1
ATOM 825 C CA . ASP A 1 103 ? -16.276 4.057 4.248 1.00 94.31 103 ASP A CA 1
ATOM 826 C C . ASP A 1 103 ? -15.168 4.766 5.040 1.00 94.31 103 ASP A C 1
ATOM 828 O O . ASP A 1 103 ? -14.588 4.161 5.938 1.00 94.31 103 ASP A O 1
ATOM 832 N N . ARG A 1 104 ? -14.925 6.067 4.803 1.00 92.00 104 ARG A N 1
ATOM 833 C CA . ARG A 1 104 ? -13.970 6.853 5.606 1.00 92.00 104 ARG A CA 1
ATOM 834 C C . ARG A 1 104 ? -14.326 6.857 7.089 1.00 92.00 104 ARG A C 1
ATOM 836 O O . ARG A 1 104 ? -13.432 6.805 7.924 1.00 92.00 104 ARG A O 1
ATOM 843 N N . LYS A 1 105 ? -15.623 6.825 7.408 1.00 92.06 105 LYS A N 1
ATOM 844 C CA . LYS A 1 105 ? -16.140 6.771 8.784 1.00 92.06 105 LYS A CA 1
ATOM 845 C C . LYS A 1 105 ? -15.686 5.545 9.587 1.00 92.06 105 LYS A C 1
ATOM 847 O O . LYS A 1 105 ? -15.834 5.553 10.798 1.00 92.06 105 LYS A O 1
ATOM 852 N N . HIS A 1 106 ? -15.175 4.493 8.936 1.00 95.12 106 HIS A N 1
ATOM 853 C CA . HIS A 1 106 ? -14.664 3.308 9.641 1.00 95.12 106 HIS A CA 1
ATOM 854 C C . HIS A 1 106 ? -13.259 3.523 10.207 1.00 95.12 106 HIS A C 1
ATOM 856 O O . HIS A 1 106 ? -12.825 2.756 11.064 1.00 95.12 106 HIS A O 1
ATOM 862 N N . TYR A 1 107 ? -12.537 4.553 9.756 1.00 95.81 107 TYR A N 1
ATOM 863 C CA . TYR A 1 107 ? -11.300 4.967 10.405 1.00 95.81 107 TYR A CA 1
ATOM 864 C C . TYR A 1 107 ? -11.633 5.669 11.720 1.00 95.81 107 TYR A C 1
ATOM 866 O O . TYR A 1 107 ? -11.872 6.872 11.761 1.00 95.81 107 TYR A O 1
ATOM 874 N N . GLU A 1 108 ? -11.632 4.895 12.800 1.00 96.00 108 GLU A N 1
ATOM 875 C CA . GLU A 1 108 ? -11.927 5.360 14.151 1.00 96.00 108 GLU A CA 1
ATOM 876 C C . GLU A 1 108 ? -10.949 4.726 15.146 1.00 96.00 108 GLU A C 1
ATOM 878 O O . GLU A 1 108 ? -10.548 3.566 15.002 1.00 96.00 108 GLU A O 1
ATOM 883 N N . ALA A 1 109 ? -10.550 5.483 16.170 1.00 97.19 109 ALA A N 1
ATOM 884 C CA . ALA A 1 109 ? -9.713 4.956 17.239 1.00 97.19 109 ALA A CA 1
ATOM 885 C C . ALA A 1 109 ? -10.393 3.762 17.939 1.00 97.19 109 ALA A C 1
ATOM 887 O O . ALA A 1 109 ? -11.595 3.756 18.179 1.00 97.19 109 ALA A O 1
ATOM 888 N N . GLY A 1 110 ? -9.615 2.732 18.268 1.00 97.69 110 GLY A N 1
ATOM 889 C CA . GLY A 1 110 ? -10.105 1.488 18.867 1.00 97.69 110 GLY A CA 1
ATOM 890 C C . GLY A 1 110 ? -10.511 0.411 17.855 1.00 97.69 110 GLY A C 1
ATOM 891 O O . GLY A 1 110 ? -10.528 -0.767 18.218 1.00 97.69 110 GLY A O 1
ATOM 892 N N . LYS A 1 111 ? -10.756 0.759 16.583 1.00 97.62 111 LYS A N 1
ATOM 893 C CA . LYS A 1 111 ? -11.048 -0.233 15.538 1.00 97.62 111 LYS A CA 1
ATOM 894 C C . LYS A 1 111 ? -9.812 -1.068 15.200 1.00 97.62 111 LYS A C 1
ATOM 896 O O . LYS A 1 111 ? -8.679 -0.576 15.185 1.00 97.62 111 LYS A O 1
ATOM 901 N N . LYS A 1 112 ? -10.036 -2.354 14.916 1.00 98.12 112 LYS A N 1
ATOM 902 C CA . LYS A 1 112 ? -9.004 -3.254 14.389 1.00 98.12 112 LYS A CA 1
ATOM 903 C C . LYS A 1 112 ? -8.836 -3.007 12.901 1.00 98.12 112 LYS A C 1
ATOM 905 O O . LYS A 1 112 ? -9.825 -2.836 12.192 1.00 98.12 112 LYS A O 1
ATOM 910 N N . ILE A 1 113 ? -7.594 -3.016 12.439 1.00 98.38 113 ILE A N 1
ATOM 911 C CA . ILE A 1 113 ? -7.240 -2.780 11.043 1.00 98.38 113 ILE A CA 1
ATOM 912 C C . ILE A 1 113 ? -6.176 -3.774 10.591 1.00 98.38 113 ILE A C 1
ATOM 914 O O . ILE A 1 113 ? -5.246 -4.075 11.340 1.00 98.38 113 ILE A O 1
ATOM 918 N N . THR A 1 114 ? -6.310 -4.233 9.351 1.00 98.25 114 THR A N 1
ATOM 919 C CA . THR A 1 114 ? -5.310 -5.015 8.627 1.00 98.25 114 THR A CA 1
ATOM 920 C C . THR A 1 114 ? -5.008 -4.318 7.307 1.00 98.25 114 THR A C 1
ATOM 922 O O . THR A 1 114 ? -5.933 -3.952 6.581 1.00 98.25 114 THR A O 1
ATOM 925 N N . ILE A 1 115 ? -3.725 -4.132 6.991 1.00 98.31 115 ILE A N 1
ATOM 926 C CA . ILE A 1 115 ? -3.263 -3.530 5.736 1.00 98.31 115 ILE A CA 1
ATOM 927 C C . ILE A 1 115 ? -2.282 -4.476 5.057 1.00 98.31 115 ILE A C 1
ATOM 929 O O . ILE A 1 115 ? -1.280 -4.872 5.656 1.00 98.31 115 ILE A O 1
ATOM 933 N N . LYS A 1 116 ? -2.557 -4.793 3.791 1.00 98.44 116 LYS A N 1
ATOM 934 C CA . LYS A 1 116 ? -1.661 -5.556 2.920 1.00 98.44 116 LYS A CA 1
ATOM 935 C C . LYS A 1 116 ? -0.946 -4.621 1.961 1.00 98.44 116 LYS A C 1
ATOM 937 O O . LYS A 1 116 ? -1.578 -3.791 1.303 1.00 98.44 116 LYS A O 1
ATOM 942 N N . TYR A 1 117 ? 0.362 -4.800 1.851 1.00 98.44 117 TYR A N 1
ATOM 943 C CA . TYR A 1 117 ? 1.235 -4.037 0.973 1.00 98.44 117 TYR A CA 1
ATOM 944 C C . TYR A 1 117 ? 1.948 -4.943 -0.023 1.00 98.44 117 TYR A C 1
ATOM 946 O O . TYR A 1 117 ? 2.342 -6.057 0.321 1.00 98.44 117 TYR A O 1
ATOM 954 N N . ALA A 1 118 ? 2.199 -4.399 -1.208 1.00 98.50 118 ALA A N 1
ATOM 955 C CA . ALA A 1 118 ? 3.153 -4.898 -2.187 1.00 98.50 118 ALA A CA 1
ATOM 956 C C . ALA A 1 118 ? 4.312 -3.898 -2.322 1.00 98.50 118 ALA A C 1
ATOM 958 O O . ALA A 1 118 ? 4.094 -2.684 -2.256 1.00 98.50 118 ALA A O 1
ATOM 959 N N . PHE A 1 119 ? 5.534 -4.390 -2.515 1.00 98.50 119 PHE A N 1
ATOM 960 C CA . PHE A 1 119 ? 6.725 -3.556 -2.688 1.00 98.50 119 PHE A CA 1
ATOM 961 C C . PHE A 1 119 ? 7.262 -3.700 -4.109 1.00 98.50 119 PHE A C 1
ATOM 963 O O . PHE A 1 119 ? 7.911 -4.689 -4.442 1.00 98.50 119 PHE A O 1
ATOM 970 N N . ASP A 1 120 ? 7.014 -2.692 -4.943 1.00 98.19 120 ASP A N 1
ATOM 971 C CA . ASP A 1 120 ? 7.436 -2.688 -6.346 1.00 98.19 120 ASP A CA 1
ATOM 972 C C . ASP A 1 120 ? 8.697 -1.820 -6.529 1.00 98.19 120 ASP A C 1
ATOM 974 O O . ASP A 1 120 ? 8.691 -0.653 -6.117 1.00 98.19 120 ASP A O 1
ATOM 978 N N . PRO A 1 121 ? 9.801 -2.351 -7.087 1.00 98.38 121 PRO A N 1
ATOM 979 C CA . PRO A 1 121 ? 11.048 -1.619 -7.245 1.00 98.38 121 PRO A CA 1
ATOM 980 C C . PRO A 1 121 ? 10.885 -0.299 -8.004 1.00 98.38 121 PRO A C 1
ATOM 982 O O . PRO A 1 121 ? 10.338 -0.240 -9.106 1.00 98.38 121 PRO A O 1
ATOM 985 N N . LEU A 1 122 ? 11.450 0.769 -7.454 1.00 98.38 122 LEU A N 1
ATOM 986 C CA . LEU A 1 122 ? 11.580 2.055 -8.128 1.00 98.38 122 LEU A CA 1
ATOM 987 C C . LEU A 1 122 ? 12.761 2.031 -9.101 1.00 98.38 122 LEU A C 1
ATOM 989 O O . LEU A 1 122 ? 13.761 1.339 -8.899 1.00 98.38 122 LEU A O 1
ATOM 993 N N . LYS A 1 123 ? 12.680 2.847 -10.157 1.00 98.25 123 LYS A N 1
ATOM 994 C CA . LYS A 1 123 ? 13.828 3.087 -11.044 1.00 98.25 123 LYS A CA 1
ATOM 995 C C . LYS A 1 123 ? 14.991 3.762 -10.323 1.00 98.25 123 LYS A C 1
ATOM 997 O O . LYS A 1 123 ? 16.153 3.477 -10.602 1.00 98.25 123 LYS A O 1
ATOM 1002 N N . LYS A 1 124 ? 14.677 4.702 -9.430 1.00 97.56 124 LYS A N 1
ATOM 1003 C CA . LYS A 1 124 ? 15.676 5.402 -8.625 1.00 97.56 124 LYS A CA 1
ATOM 1004 C C . LYS A 1 124 ? 16.050 4.519 -7.430 1.00 97.56 124 LYS A C 1
ATOM 1006 O O . LYS A 1 124 ? 15.160 4.221 -6.640 1.00 97.56 124 LYS A O 1
ATOM 1011 N N . PRO A 1 125 ? 17.325 4.131 -7.275 1.00 96.69 125 PRO A N 1
ATOM 1012 C CA . PRO A 1 125 ? 17.775 3.452 -6.070 1.00 96.69 125 PRO A CA 1
ATOM 1013 C C . PRO A 1 125 ? 17.847 4.428 -4.890 1.00 96.69 125 PRO A C 1
ATOM 1015 O O . PRO A 1 125 ? 17.807 5.655 -5.054 1.00 96.69 125 PRO A O 1
ATOM 1018 N N . LYS A 1 126 ? 18.025 3.873 -3.696 1.00 96.94 126 LYS A N 1
ATOM 1019 C CA . LYS A 1 126 ? 18.364 4.634 -2.494 1.00 96.94 126 LYS A CA 1
ATOM 1020 C C . LYS A 1 126 ? 19.733 5.316 -2.653 1.00 96.94 126 LYS A C 1
ATOM 1022 O O . LYS A 1 126 ? 20.536 4.900 -3.491 1.00 96.94 126 LYS A O 1
ATOM 1027 N N . PRO A 1 127 ? 20.054 6.339 -1.836 1.00 96.25 127 PRO A N 1
ATOM 1028 C CA . PRO A 1 127 ? 21.355 7.013 -1.893 1.00 96.25 127 PRO A CA 1
ATOM 1029 C C . PRO A 1 127 ? 22.566 6.085 -1.719 1.00 96.25 127 PRO A C 1
ATOM 1031 O O . PRO A 1 127 ? 23.626 6.368 -2.265 1.00 96.25 127 PRO A O 1
ATOM 1034 N N . ASN A 1 128 ? 22.408 4.974 -0.993 1.00 96.31 128 ASN A N 1
ATOM 1035 C CA . ASN A 1 128 ? 23.447 3.964 -0.785 1.00 96.31 128 ASN A CA 1
ATOM 1036 C C . ASN A 1 128 ? 23.565 2.941 -1.938 1.00 96.31 128 ASN A C 1
ATOM 1038 O O . ASN A 1 128 ? 24.381 2.032 -1.848 1.00 96.31 128 ASN A O 1
ATOM 1042 N N . GLY A 1 129 ? 22.768 3.075 -3.004 1.00 94.88 129 GLY A N 1
ATOM 1043 C CA . GLY A 1 129 ? 22.771 2.179 -4.164 1.00 94.88 129 GLY A CA 1
ATOM 1044 C C . GLY A 1 129 ? 21.800 0.999 -4.074 1.00 94.88 129 GLY A C 1
ATOM 1045 O O . GLY A 1 129 ? 21.554 0.356 -5.095 1.00 94.88 129 GLY A O 1
ATOM 1046 N N . ASP A 1 130 ? 21.198 0.748 -2.908 1.00 96.94 130 ASP A N 1
ATOM 1047 C CA . ASP A 1 130 ? 20.218 -0.326 -2.744 1.00 96.94 130 ASP A CA 1
ATOM 1048 C C . ASP A 1 130 ? 18.939 -0.057 -3.542 1.00 96.94 130 ASP A C 1
ATOM 1050 O O . ASP A 1 130 ? 18.565 1.089 -3.819 1.00 96.94 130 ASP A O 1
ATOM 1054 N N . ILE A 1 131 ? 18.214 -1.131 -3.859 1.00 96.56 131 ILE A N 1
ATOM 1055 C CA . ILE A 1 131 ? 16.884 -1.024 -4.458 1.00 96.56 131 ILE A CA 1
ATOM 1056 C C . ILE A 1 131 ? 15.969 -0.253 -3.500 1.00 96.56 131 ILE A C 1
ATOM 1058 O O . ILE A 1 131 ? 15.854 -0.579 -2.314 1.00 96.56 131 ILE A O 1
ATOM 1062 N N . ASP A 1 132 ? 15.309 0.770 -4.039 1.00 97.75 132 ASP A N 1
ATOM 1063 C CA . ASP A 1 132 ? 14.199 1.432 -3.370 1.00 97.75 132 ASP A CA 1
ATOM 1064 C C . ASP A 1 132 ? 12.871 0.880 -3.883 1.00 97.75 132 ASP A C 1
ATOM 1066 O O . ASP A 1 132 ? 12.792 0.390 -5.011 1.00 97.75 132 ASP A O 1
ATOM 1070 N N . TYR A 1 133 ? 11.829 0.958 -3.063 1.00 98.12 133 TYR A N 1
ATOM 1071 C CA . TYR A 1 133 ? 10.538 0.349 -3.367 1.00 98.12 133 TYR A CA 1
ATOM 1072 C C . TYR A 1 133 ? 9.405 1.350 -3.209 1.00 98.12 133 TYR A C 1
ATOM 1074 O O . TYR A 1 133 ? 9.334 2.101 -2.237 1.00 98.12 133 TYR A O 1
ATOM 1082 N N . SER A 1 134 ? 8.459 1.298 -4.139 1.00 97.44 134 SER A N 1
ATOM 1083 C CA . SER A 1 134 ? 7.143 1.876 -3.941 1.00 97.44 134 SER A CA 1
ATOM 1084 C C . SER A 1 134 ? 6.337 0.944 -3.043 1.00 97.44 134 SER A C 1
ATOM 1086 O O . SER A 1 134 ? 6.155 -0.232 -3.360 1.00 97.44 134 SER A O 1
ATOM 1088 N N . LYS A 1 135 ? 5.865 1.468 -1.910 1.00 97.44 135 LYS A N 1
ATOM 1089 C CA . LYS A 1 135 ? 4.942 0.767 -1.015 1.00 97.44 135 LYS A CA 1
ATOM 1090 C C . LYS A 1 135 ? 3.518 0.959 -1.539 1.00 97.44 135 LYS A C 1
ATOM 1092 O O . LYS A 1 135 ? 2.945 2.036 -1.387 1.00 97.44 135 LYS A O 1
ATOM 1097 N N . ILE A 1 136 ? 2.956 -0.080 -2.143 1.00 97.56 136 ILE A N 1
ATOM 1098 C CA . ILE A 1 136 ? 1.612 -0.070 -2.725 1.00 97.56 136 ILE A CA 1
ATOM 1099 C C . ILE A 1 136 ? 0.655 -0.716 -1.730 1.00 97.56 136 ILE A C 1
ATOM 1101 O O . ILE A 1 136 ? 0.825 -1.880 -1.377 1.00 97.56 136 ILE A O 1
ATOM 1105 N N . VAL A 1 137 ? -0.366 0.018 -1.288 1.00 98.25 137 VAL A N 1
ATOM 1106 C CA . VAL A 1 137 ? -1.470 -0.571 -0.519 1.00 98.25 137 VAL A CA 1
ATOM 1107 C C . VAL A 1 137 ? -2.304 -1.425 -1.468 1.00 98.25 137 VAL A C 1
ATOM 1109 O O . VAL A 1 137 ? -2.826 -0.912 -2.457 1.00 98.25 137 VAL A O 1
ATOM 1112 N N . VAL A 1 138 ? -2.430 -2.715 -1.167 1.00 98.38 138 VAL A N 1
ATOM 1113 C CA . VAL A 1 138 ? -3.208 -3.679 -1.959 1.00 98.38 138 VAL A CA 1
ATOM 1114 C C . VAL A 1 138 ? -4.622 -3.805 -1.408 1.00 98.38 138 VAL A C 1
ATOM 1116 O O . VAL A 1 138 ? -5.587 -3.798 -2.171 1.00 98.38 138 VAL A O 1
ATOM 1119 N N . GLU A 1 139 ? -4.754 -3.894 -0.086 1.00 98.50 139 GLU A N 1
ATOM 1120 C CA . GLU A 1 139 ? -6.030 -4.126 0.585 1.00 98.50 139 GLU A CA 1
ATOM 1121 C C . GLU A 1 139 ? -6.016 -3.547 2.003 1.00 98.50 139 GLU A C 1
ATOM 1123 O O . GLU A 1 139 ? -4.998 -3.622 2.694 1.00 98.50 139 GLU A O 1
ATOM 1128 N N . ILE A 1 140 ? -7.154 -2.994 2.435 1.00 98.50 140 ILE A N 1
ATOM 1129 C CA . ILE A 1 140 ? -7.394 -2.597 3.827 1.00 98.50 140 ILE A CA 1
ATOM 1130 C C . ILE A 1 140 ? -8.700 -3.214 4.316 1.00 98.50 140 ILE A C 1
ATOM 1132 O O . ILE A 1 140 ? -9.757 -3.019 3.704 1.00 98.50 140 ILE A O 1
ATOM 1136 N N . LEU A 1 141 ? -8.624 -3.893 5.461 1.00 98.38 141 LEU A N 1
ATOM 1137 C CA . LEU A 1 141 ? -9.773 -4.404 6.200 1.00 98.38 141 LEU A CA 1
ATOM 1138 C C . LEU A 1 141 ? -9.877 -3.712 7.559 1.00 98.38 141 LEU A C 1
ATOM 1140 O O . LEU A 1 141 ? -8.875 -3.587 8.259 1.00 98.38 141 LEU A O 1
ATOM 1144 N N . ILE A 1 142 ? -11.085 -3.318 7.959 1.00 97.88 142 ILE A N 1
ATOM 1145 C CA . ILE A 1 142 ? -11.364 -2.726 9.277 1.00 97.88 142 ILE A CA 1
ATOM 1146 C C . ILE A 1 142 ? -12.494 -3.497 9.976 1.00 97.88 142 ILE A C 1
ATOM 1148 O O . ILE A 1 142 ? -13.389 -4.031 9.320 1.00 97.88 142 ILE A O 1
ATOM 1152 N N . SER A 1 143 ? -12.453 -3.621 11.304 1.00 96.69 143 SER A N 1
ATOM 1153 C CA . SER A 1 143 ? -13.565 -4.181 12.090 1.00 96.69 143 SER A CA 1
ATOM 1154 C C . SER A 1 143 ? -14.819 -3.315 11.968 1.00 96.69 143 SER A C 1
ATOM 1156 O O . SER A 1 143 ? -14.710 -2.094 12.026 1.00 96.69 143 SER A O 1
ATOM 1158 N N . GLU A 1 144 ? -15.995 -3.932 11.847 1.00 83.69 144 GLU A N 1
ATOM 1159 C CA . GLU A 1 144 ? -17.269 -3.193 11.820 1.00 83.69 144 GLU A CA 1
ATOM 1160 C C . GLU A 1 144 ? -17.603 -2.538 13.162 1.00 83.69 144 GLU A C 1
ATOM 1162 O O . GLU A 1 144 ? -17.071 -2.964 14.216 1.00 83.69 144 GLU A O 1
#

Foldseek 3Di:
DDWFDAVLLVCVVPVVVQVVLQCQCPDPVNLQTHFVCPQHRPNDPSNVVCVVVCVFPKDKFKFFWADFADDDPPPDPATFKTWGQGPVRDIDIDTDDGSDPVCSVLNDGGKIKMWMWTWTWGSHDDPVRHTHTDTHTRIMDIDD

Radius of gyration: 16.32 Å; chains: 1; bounding box: 42×39×42 Å

Sequence (144 aa):
MKTIYNFKQRIKEDPEYIRKAHELTLNTTKPKAGLKGTYGLLGSKEWWDNLENGSIPQKEISGTIKKVYLTGQDNTEDFNTIDIETENKTLCTEGTYTNKNTDRKHYEAGKKITIKYAFDPLKKPKPNGDIDYSKIVVEILISE

pLDDT: mean 95.06, std 6.53, range [57.31, 98.62]

Organism: Pseudomonas aeruginosa (NCBI:txid287)

Secondary structure (DSSP, 8-state):
-EEEEEHHHHHHH-HHHHHHHHHHHH-SS-TTSSB--BTBSTTSHHHHHHHHTT-S-EEEEEEEEEEEE--SSS--SS--EEEEEETTS-EEEEE---SSGGGGGG--TT-EEEEEEEEEEBSSPPTTSPPPEEEEEEEEEE--